Protein AF-A0A401TYD7-F1 (afdb_monomer_lite)

Secondary structure (DSSP, 8-state):
-TTTGGGTT--SEEEEETTEEEEE---SSPPTT-SS--SS----------PPP--

Sequence (55 aa):
RLAAPANAGFVSGRYDVDGMTLYVNNGTALWPGFAVRLGRPSELTRITLRVADDA

Radius of gyration: 14.95 Å; chains: 1; bounding box: 43×14×36 Å

Structure (mmCIF, N/CA/C/O backbone):
data_AF-A0A401TYD7-F1
#
_entry.id   AF-A0A401TYD7-F1
#
loop_
_atom_site.group_PDB
_atom_site.id
_atom_site.type_symbol
_atom_site.label_atom_id
_atom_site.label_alt_id
_atom_site.label_comp_id
_atom_site.label_asym_id
_atom_site.label_entity_id
_atom_site.label_seq_id
_atom_site.pdbx_PDB_ins_code
_atom_site.Cartn_x
_atom_site.Cartn_y
_atom_site.Cartn_z
_atom_site.occupancy
_atom_site.B_iso_or_equiv
_atom_site.auth_seq_id
_atom_site.auth_comp_id
_atom_site.auth_asym_id
_atom_site.auth_atom_id
_atom_site.pdbx_PDB_model_num
ATOM 1 N N . ARG A 1 1 ? 3.019 4.329 -12.410 1.00 71.06 1 ARG A N 1
ATOM 2 C CA . ARG A 1 1 ? 1.809 3.485 -12.578 1.00 71.06 1 ARG A CA 1
ATOM 3 C C . ARG A 1 1 ? 2.083 2.156 -13.295 1.00 71.06 1 ARG A C 1
ATOM 5 O O . ARG A 1 1 ? 1.167 1.359 -13.377 1.00 71.06 1 ARG A O 1
ATOM 12 N N . LEU A 1 2 ? 3.317 1.870 -13.735 1.00 84.44 2 LEU A N 1
ATOM 13 C CA . LEU A 1 2 ? 3.655 0.632 -14.457 1.00 84.44 2 LEU A CA 1
ATOM 14 C C . LEU A 1 2 ? 3.350 -0.653 -13.668 1.00 84.44 2 LEU A C 1
ATOM 16 O O . LEU A 1 2 ? 2.886 -1.620 -14.249 1.00 84.44 2 LEU A O 1
ATOM 20 N N . ALA A 1 3 ? 3.534 -0.637 -12.345 1.00 85.75 3 ALA A N 1
ATOM 21 C CA . ALA A 1 3 ? 3.212 -1.775 -11.480 1.00 85.75 3 ALA A CA 1
ATOM 22 C C . ALA A 1 3 ? 1.715 -1.903 -11.132 1.00 85.75 3 ALA A C 1
ATOM 24 O O . ALA A 1 3 ? 1.306 -2.909 -10.568 1.00 85.75 3 ALA A O 1
ATOM 25 N N . ALA A 1 4 ? 0.885 -0.898 -11.442 1.00 92.88 4 ALA A N 1
ATOM 26 C CA . ALA A 1 4 ? -0.512 -0.877 -11.007 1.00 92.88 4 ALA A CA 1
ATOM 27 C C . ALA A 1 4 ? -1.337 -2.062 -11.547 1.00 92.88 4 ALA A C 1
ATOM 29 O O . ALA A 1 4 ? -2.047 -2.661 -10.747 1.00 92.88 4 ALA A O 1
ATOM 30 N N . PRO A 1 5 ? -1.232 -2.468 -12.832 1.00 95.12 5 PRO A N 1
ATOM 31 C CA . PRO A 1 5 ? -1.998 -3.607 -13.343 1.00 95.12 5 PRO A CA 1
ATOM 32 C C . PRO A 1 5 ? -1.691 -4.923 -12.616 1.00 95.12 5 PRO A C 1
ATOM 34 O O . PRO A 1 5 ? -2.594 -5.721 -12.401 1.00 95.12 5 PRO A O 1
ATOM 37 N N . ALA A 1 6 ? -0.441 -5.122 -12.187 1.00 93.06 6 ALA A N 1
ATOM 38 C CA . ALA A 1 6 ? -0.033 -6.309 -11.435 1.00 93.06 6 ALA A CA 1
ATOM 39 C C . ALA A 1 6 ? -0.521 -6.299 -9.973 1.00 93.06 6 ALA A C 1
ATOM 41 O O . ALA A 1 6 ? -0.559 -7.346 -9.337 1.00 93.06 6 ALA A O 1
ATOM 42 N N . ASN A 1 7 ? -0.924 -5.133 -9.458 1.00 93.19 7 ASN A N 1
ATOM 43 C CA . ASN A 1 7 ? -1.335 -4.930 -8.068 1.00 93.19 7 ASN A CA 1
ATOM 44 C C . ASN A 1 7 ? -2.794 -4.455 -7.958 1.00 93.19 7 ASN A C 1
ATOM 46 O O . ASN A 1 7 ? -3.117 -3.637 -7.098 1.00 93.19 7 ASN A O 1
ATOM 50 N N . ALA A 1 8 ? -3.669 -4.899 -8.866 1.00 95.19 8 ALA A N 1
ATOM 51 C CA . ALA A 1 8 ? -5.092 -4.532 -8.878 1.00 95.19 8 ALA A CA 1
ATOM 52 C C . ALA A 1 8 ? -5.358 -3.005 -8.853 1.00 95.19 8 ALA A C 1
ATOM 54 O O . ALA A 1 8 ? -6.372 -2.537 -8.350 1.00 95.19 8 ALA A O 1
ATOM 55 N N . GLY A 1 9 ? -4.435 -2.209 -9.396 1.00 95.25 9 GLY A N 1
ATOM 56 C CA . GLY A 1 9 ? -4.493 -0.745 -9.412 1.00 95.25 9 GLY A CA 1
ATOM 57 C C . GLY A 1 9 ? -3.794 -0.051 -8.234 1.00 95.25 9 GLY A C 1
ATOM 58 O O . GLY A 1 9 ? -3.537 1.155 -8.311 1.00 95.25 9 GLY A O 1
ATOM 59 N N . PHE A 1 10 ? -3.418 -0.781 -7.182 1.00 96.19 10 PHE A N 1
ATOM 60 C CA . PHE A 1 10 ? -2.849 -0.229 -5.953 1.00 96.19 10 PHE A CA 1
ATOM 61 C C . PHE A 1 10 ? -1.317 -0.204 -5.996 1.00 96.19 10 PHE A C 1
ATOM 63 O O . PHE A 1 10 ? -0.661 -1.192 -6.308 1.00 96.19 10 PHE A O 1
ATOM 70 N N . VAL A 1 11 ? -0.703 0.941 -5.697 1.00 93.50 11 VAL A N 1
ATOM 71 C CA . VAL A 1 11 ? 0.763 1.092 -5.798 1.00 93.50 11 VAL A CA 1
ATOM 72 C C . VAL A 1 11 ? 1.354 1.740 -4.560 1.00 93.50 11 VAL A C 1
ATOM 74 O O . VAL A 1 11 ? 2.438 1.353 -4.140 1.00 93.50 11 VAL A O 1
ATOM 77 N N . SER A 1 12 ? 0.697 2.761 -4.010 1.00 93.62 12 SER A N 1
ATOM 78 C CA . SER A 1 12 ? 1.224 3.516 -2.876 1.00 93.62 12 SER A CA 1
ATOM 79 C C . SER A 1 12 ? 0.197 4.501 -2.340 1.00 93.62 12 SER A C 1
ATOM 81 O O . SER A 1 12 ? -0.518 5.127 -3.124 1.00 93.62 12 SER A O 1
ATOM 83 N N . GLY A 1 13 ? 0.207 4.699 -1.025 1.00 94.31 13 GLY A N 1
ATOM 84 C CA . GLY A 1 13 ? -0.637 5.666 -0.343 1.00 94.31 13 GLY A CA 1
ATOM 85 C C . GLY A 1 13 ? -1.979 5.075 0.067 1.00 94.31 13 GLY A C 1
ATOM 86 O O . GLY A 1 13 ? -2.127 3.862 0.215 1.00 94.31 13 GLY A O 1
ATOM 87 N N . ARG A 1 14 ? -2.946 5.958 0.305 1.00 96.62 14 ARG A N 1
ATOM 88 C CA . ARG A 1 14 ? -4.260 5.619 0.848 1.00 96.62 14 ARG A CA 1
ATOM 89 C C . ARG A 1 14 ? -5.288 5.465 -0.272 1.00 96.62 14 ARG A C 1
ATOM 91 O O . ARG A 1 14 ? -5.352 6.308 -1.162 1.00 96.62 14 ARG A O 1
ATOM 98 N N . TYR A 1 15 ? -6.110 4.433 -0.168 1.00 97.19 15 TYR A N 1
ATOM 99 C CA . TYR A 1 15 ? -7.228 4.149 -1.056 1.00 97.19 15 TYR A CA 1
ATOM 100 C C . TYR A 1 15 ? -8.494 3.918 -0.230 1.00 97.19 15 TYR A C 1
ATOM 102 O O . TYR A 1 15 ? -8.422 3.366 0.872 1.00 97.19 15 TYR A O 1
ATOM 110 N N . ASP A 1 16 ? -9.628 4.348 -0.776 1.00 97.19 16 ASP A N 1
ATOM 111 C CA . ASP A 1 16 ? -10.953 3.928 -0.323 1.00 97.19 16 ASP A CA 1
ATOM 112 C C . ASP A 1 16 ? -11.326 2.648 -1.077 1.00 97.19 16 ASP A C 1
ATOM 114 O O . ASP A 1 16 ? -11.219 2.603 -2.307 1.00 97.19 16 ASP A O 1
ATOM 118 N N . VAL A 1 17 ? -11.661 1.596 -0.336 1.00 97.00 17 VAL A N 1
ATOM 119 C CA . VAL A 1 17 ? -12.050 0.292 -0.877 1.00 97.00 17 VAL A CA 1
ATOM 120 C C . VAL A 1 17 ? -13.223 -0.209 -0.050 1.00 97.00 17 VAL A C 1
ATOM 122 O O . VAL A 1 17 ? -13.047 -0.536 1.122 1.00 97.00 17 VAL A O 1
ATOM 125 N N . ASP A 1 18 ? -14.411 -0.246 -0.651 1.00 96.12 18 ASP A N 1
ATOM 126 C CA . ASP A 1 18 ? -15.647 -0.738 -0.030 1.00 96.12 18 ASP A CA 1
ATOM 127 C C . ASP A 1 18 ? -15.943 -0.107 1.346 1.00 96.12 18 ASP A C 1
ATOM 129 O O . ASP A 1 18 ? -16.327 -0.785 2.298 1.00 96.12 18 ASP A O 1
ATOM 133 N N . GLY A 1 19 ? -15.720 1.208 1.477 1.00 95.56 19 GLY A N 1
ATOM 134 C CA . GLY A 1 19 ? -15.923 1.942 2.733 1.00 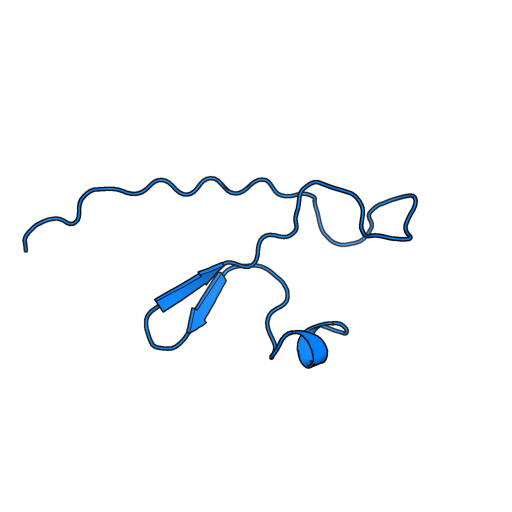95.56 19 GLY A CA 1
ATOM 135 C C . GLY A 1 19 ? -14.835 1.704 3.787 1.00 95.56 19 GLY A C 1
ATOM 136 O O . GLY A 1 19 ? -14.920 2.226 4.899 1.00 95.56 19 GLY A O 1
ATOM 137 N N . MET A 1 20 ? -13.792 0.942 3.452 1.00 94.94 20 MET A N 1
ATOM 138 C CA . MET A 1 20 ? -12.604 0.738 4.271 1.00 94.94 20 MET A CA 1
ATOM 139 C C . MET A 1 20 ? -11.401 1.491 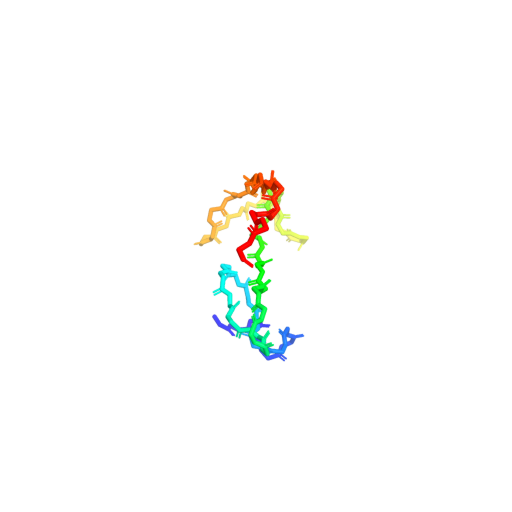3.708 1.00 94.94 20 MET A C 1
ATOM 141 O O . MET A 1 20 ? -11.347 1.918 2.556 1.00 94.94 20 MET A O 1
ATOM 145 N N . THR A 1 21 ? -10.379 1.634 4.548 1.00 95.88 21 THR A N 1
ATOM 146 C CA . THR A 1 21 ? -9.098 2.205 4.136 1.00 95.88 21 THR A CA 1
ATOM 147 C C . THR A 1 21 ? -8.089 1.114 3.824 1.00 95.88 21 THR A C 1
ATOM 149 O O . THR A 1 21 ? -7.646 0.411 4.730 1.00 95.88 21 THR A O 1
ATOM 152 N N . LEU A 1 22 ? -7.612 1.081 2.580 1.00 96.31 22 LEU A N 1
ATOM 153 C CA . LEU A 1 22 ? -6.391 0.369 2.214 1.00 96.31 22 LEU A CA 1
ATOM 154 C C . LEU A 1 22 ? -5.210 1.344 2.210 1.00 96.31 22 LEU A C 1
ATOM 156 O O . LEU A 1 22 ? -5.232 2.363 1.520 1.00 96.31 22 LEU A O 1
ATOM 160 N N . TYR A 1 23 ? -4.154 1.024 2.957 1.00 96.81 23 TYR A N 1
ATOM 161 C CA . TYR A 1 23 ? -2.910 1.787 2.940 1.00 96.81 23 TYR A CA 1
ATOM 162 C C . TYR A 1 23 ? -1.760 0.950 2.379 1.00 96.81 23 TYR A C 1
ATOM 164 O O . TYR A 1 23 ? -1.385 -0.067 2.960 1.00 96.81 23 TYR A O 1
ATOM 172 N N . VAL A 1 24 ? -1.176 1.395 1.266 1.00 95.50 24 VAL A N 1
ATOM 173 C CA . VAL A 1 24 ? -0.023 0.750 0.626 1.00 95.50 24 VAL A CA 1
ATOM 174 C C . VAL A 1 24 ? 1.242 1.535 0.964 1.00 95.50 24 VAL A C 1
ATOM 176 O O . VAL A 1 24 ? 1.537 2.569 0.361 1.00 95.50 24 VAL A O 1
ATOM 179 N N . ASN A 1 25 ? 1.987 1.041 1.951 1.00 94.38 25 ASN A N 1
ATOM 180 C CA . ASN A 1 25 ? 3.271 1.601 2.367 1.00 94.38 25 ASN A CA 1
ATOM 181 C C . ASN A 1 25 ? 4.349 1.373 1.291 1.00 94.38 25 ASN A C 1
ATOM 183 O O . ASN A 1 25 ? 4.402 0.321 0.657 1.00 94.38 25 ASN A O 1
ATOM 187 N N . ASN A 1 26 ? 5.245 2.347 1.102 1.00 92.50 26 ASN A N 1
ATOM 188 C CA . ASN A 1 26 ? 6.317 2.236 0.107 1.00 92.50 26 ASN A CA 1
ATOM 189 C C . ASN A 1 26 ? 7.516 1.366 0.555 1.00 92.50 26 ASN A C 1
ATOM 191 O O . ASN A 1 26 ? 8.480 1.221 -0.200 1.00 92.50 26 ASN A O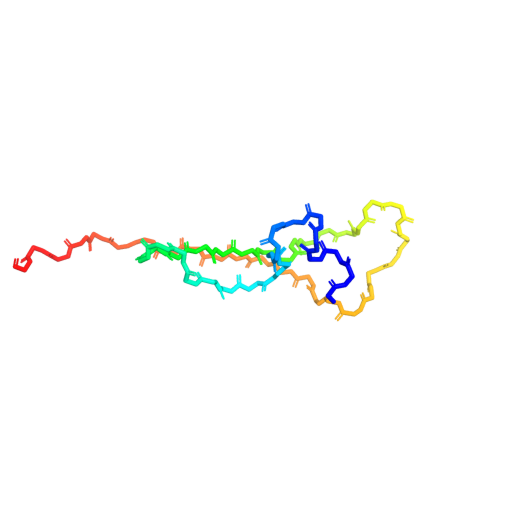 1
ATOM 195 N N . GLY A 1 27 ? 7.515 0.839 1.778 1.00 91.81 27 GLY A N 1
ATOM 196 C CA . GLY A 1 27 ? 8.622 0.110 2.394 1.00 91.81 27 GLY A CA 1
ATOM 197 C C . GLY A 1 27 ? 9.808 1.003 2.764 1.00 91.81 27 GLY A C 1
ATOM 198 O O . GLY A 1 27 ? 9.962 2.118 2.260 1.00 91.81 27 GLY A O 1
ATOM 199 N N . THR A 1 28 ? 10.701 0.488 3.606 1.00 91.25 28 THR A N 1
ATOM 200 C CA . THR A 1 28 ? 11.931 1.180 4.033 1.00 91.25 28 THR A CA 1
ATOM 201 C C . THR A 1 28 ? 13.182 0.732 3.275 1.00 91.25 28 THR A C 1
ATOM 203 O O . THR A 1 28 ? 14.124 1.513 3.146 1.00 91.25 28 THR A O 1
ATOM 206 N N . ALA A 1 29 ? 13.180 -0.494 2.748 1.00 85.38 29 ALA A N 1
ATOM 207 C CA . ALA A 1 29 ? 14.324 -1.123 2.093 1.00 85.38 29 ALA A CA 1
ATOM 208 C C . ALA A 1 29 ? 14.467 -0.754 0.601 1.00 85.38 29 ALA A C 1
ATOM 210 O O . ALA A 1 29 ? 13.625 -0.061 0.014 1.00 85.38 29 ALA A O 1
ATOM 211 N N . LEU A 1 30 ? 15.556 -1.239 -0.004 1.00 86.88 30 LEU A N 1
ATOM 212 C CA . LEU A 1 30 ? 15.752 -1.258 -1.454 1.00 86.88 30 LEU A CA 1
ATOM 213 C C . LEU A 1 30 ? 14.738 -2.199 -2.118 1.00 86.88 30 LEU A C 1
ATOM 215 O O . LEU A 1 30 ? 14.279 -3.170 -1.515 1.00 86.88 30 LEU A O 1
ATOM 219 N N . TRP A 1 31 ? 14.411 -1.929 -3.379 1.00 80.44 31 TRP A N 1
ATOM 220 C CA . TRP A 1 31 ? 13.643 -2.876 -4.181 1.00 80.44 31 TRP A CA 1
ATOM 221 C C . TRP A 1 31 ? 14.525 -4.074 -4.558 1.00 80.44 31 TRP A C 1
ATOM 223 O O . TRP A 1 31 ? 15.688 -3.862 -4.916 1.00 80.44 31 TRP A O 1
ATOM 233 N N . PRO A 1 32 ? 14.006 -5.317 -4.507 1.00 77.94 32 PRO A N 1
ATOM 234 C CA . PRO A 1 32 ? 14.756 -6.490 -4.942 1.00 77.94 32 PRO A CA 1
ATOM 235 C C . PRO A 1 32 ? 15.340 -6.284 -6.344 1.00 77.94 32 PRO A C 1
ATOM 237 O O . PRO A 1 32 ? 14.623 -5.903 -7.268 1.00 77.94 32 PRO A O 1
ATOM 240 N N . GLY A 1 33 ? 16.648 -6.505 -6.490 1.00 82.75 33 GLY A N 1
ATOM 241 C CA . GLY A 1 33 ? 17.362 -6.333 -7.760 1.00 82.75 33 GLY A CA 1
ATOM 242 C C . GLY A 1 33 ? 17.913 -4.928 -8.040 1.00 82.75 33 GLY A C 1
ATOM 243 O O . GLY A 1 33 ? 18.495 -4.729 -9.101 1.00 82.75 33 GLY A O 1
ATOM 244 N N . PHE A 1 34 ? 17.790 -3.966 -7.116 1.00 81.50 34 PHE A N 1
ATOM 245 C CA . PHE A 1 34 ? 18.335 -2.612 -7.282 1.00 81.50 34 PHE A CA 1
ATOM 246 C C . PHE A 1 34 ? 19.355 -2.261 -6.193 1.00 81.50 34 PHE A C 1
ATOM 248 O O . PHE A 1 34 ? 19.096 -2.442 -5.007 1.00 81.50 34 PHE A O 1
ATOM 255 N N . ALA A 1 35 ? 20.498 -1.694 -6.597 1.00 86.56 35 ALA A N 1
ATOM 256 C CA . ALA A 1 35 ? 21.545 -1.237 -5.675 1.00 86.56 35 ALA A CA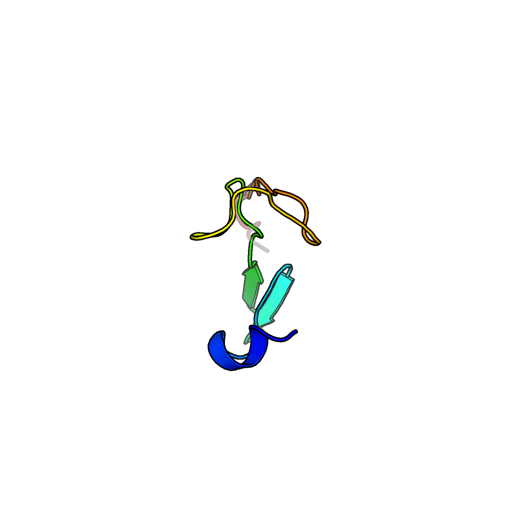 1
ATOM 257 C C . ALA A 1 35 ? 21.202 0.093 -4.974 1.00 86.56 35 ALA A C 1
ATOM 259 O O . ALA A 1 35 ? 21.740 0.396 -3.913 1.00 86.56 35 ALA A O 1
ATOM 260 N N . VAL A 1 36 ? 20.304 0.888 -5.566 1.00 85.00 36 VAL A N 1
ATOM 261 C CA . VAL A 1 36 ? 19.825 2.169 -5.031 1.00 85.00 36 VAL A CA 1
ATOM 262 C C . VAL A 1 36 ? 18.329 2.324 -5.289 1.00 85.00 36 VAL A C 1
ATOM 264 O O . VAL A 1 36 ? 17.793 1.800 -6.265 1.00 85.00 36 VAL A O 1
ATOM 267 N N . ARG A 1 37 ? 17.645 3.065 -4.415 1.00 85.88 37 ARG A N 1
ATOM 268 C CA . ARG A 1 37 ? 16.214 3.361 -4.537 1.00 85.88 37 ARG A CA 1
ATOM 269 C C . ARG A 1 37 ? 16.016 4.725 -5.186 1.00 85.88 37 ARG A C 1
ATOM 271 O O . ARG A 1 37 ? 16.503 5.726 -4.672 1.00 85.88 37 ARG A O 1
ATOM 278 N N . LEU A 1 38 ? 15.270 4.766 -6.289 1.00 83.56 38 LEU A N 1
ATOM 279 C CA . LEU A 1 38 ? 15.004 5.989 -7.050 1.00 83.56 38 LEU A CA 1
ATOM 280 C C . LEU A 1 38 ? 13.493 6.214 -7.212 1.00 83.56 38 LEU A C 1
ATOM 282 O O . LEU A 1 38 ? 12.716 5.278 -7.380 1.00 83.56 38 LEU A O 1
ATOM 286 N N . GLY A 1 39 ? 13.063 7.475 -7.167 1.00 85.69 39 GLY A N 1
ATOM 287 C CA . GLY A 1 39 ? 11.694 7.893 -7.492 1.00 85.69 39 GLY A CA 1
ATOM 288 C C . GLY A 1 39 ? 10.681 7.880 -6.338 1.00 85.69 39 GLY A C 1
ATOM 289 O O . GLY A 1 39 ? 9.914 8.833 -6.225 1.00 85.69 39 GLY A O 1
ATOM 290 N N . ARG A 1 40 ? 10.650 6.860 -5.466 1.00 88.06 40 ARG A N 1
ATOM 291 C CA . ARG A 1 40 ? 9.764 6.846 -4.276 1.00 88.06 40 ARG A CA 1
ATOM 292 C C . ARG A 1 40 ? 10.567 6.879 -2.975 1.00 88.06 40 ARG A C 1
ATOM 294 O O . ARG A 1 40 ? 11.400 5.994 -2.803 1.00 88.06 40 ARG A O 1
ATOM 301 N N . PRO A 1 41 ? 10.311 7.820 -2.045 1.00 89.94 41 PRO A N 1
ATOM 302 C CA . PRO A 1 41 ? 10.980 7.849 -0.742 1.00 89.94 41 PRO A CA 1
ATOM 303 C C . PRO A 1 41 ? 10.715 6.588 0.082 1.00 89.94 41 PRO A C 1
ATOM 305 O O . PRO A 1 41 ? 9.654 5.975 -0.058 1.00 89.94 41 PRO A O 1
ATOM 308 N N . SER A 1 42 ? 11.674 6.207 0.929 1.00 91.81 42 SER A N 1
ATOM 309 C CA . SER A 1 42 ? 11.469 5.190 1.966 1.00 91.81 42 SER A CA 1
ATOM 310 C C . SER A 1 42 ? 10.457 5.675 2.995 1.00 91.81 42 SER A C 1
ATOM 312 O O . SER A 1 42 ? 10.398 6.862 3.312 1.00 91.81 42 SER A O 1
ATOM 314 N N . GLU A 1 43 ? 9.663 4.751 3.523 1.00 94.44 43 GLU A N 1
ATOM 315 C CA . GLU A 1 43 ? 8.540 5.094 4.381 1.00 94.44 43 GLU A CA 1
ATOM 316 C C . GLU A 1 43 ? 8.358 4.068 5.502 1.00 94.44 43 GLU A C 1
ATOM 318 O O . GLU A 1 43 ? 8.233 2.873 5.239 1.00 94.44 43 GLU A O 1
ATOM 323 N N . LEU A 1 44 ? 8.277 4.550 6.744 1.00 94.00 44 LEU A N 1
ATOM 324 C CA . LEU A 1 44 ? 7.889 3.767 7.916 1.00 94.00 44 LEU A CA 1
ATOM 325 C C . LEU A 1 44 ? 6.556 4.307 8.450 1.00 94.00 44 LEU A C 1
ATOM 327 O O . LEU A 1 44 ? 6.510 5.371 9.067 1.00 94.00 44 LEU A O 1
ATOM 331 N N . THR A 1 45 ? 5.463 3.594 8.197 1.00 94.94 45 THR A N 1
ATOM 332 C CA . THR A 1 45 ? 4.129 4.027 8.633 1.00 94.94 45 THR A CA 1
ATOM 333 C C . THR A 1 45 ? 3.889 3.663 10.092 1.00 94.94 45 THR A C 1
ATOM 335 O O . THR A 1 45 ? 4.083 2.517 10.490 1.00 94.94 45 THR A O 1
ATOM 338 N N . ARG A 1 46 ? 3.386 4.616 10.883 1.00 95.44 46 ARG A N 1
ATOM 339 C CA . ARG A 1 46 ? 2.867 4.363 12.232 1.00 95.44 46 ARG A CA 1
ATOM 340 C C . ARG A 1 46 ? 1.349 4.475 12.223 1.00 95.44 46 ARG A C 1
ATOM 342 O O . ARG A 1 46 ? 0.819 5.561 11.999 1.00 95.44 46 ARG A O 1
ATOM 349 N N . ILE A 1 47 ? 0.666 3.373 12.517 1.00 94.44 47 ILE A N 1
ATOM 350 C CA . ILE A 1 47 ? -0.785 3.351 12.708 1.00 94.44 47 ILE A CA 1
ATOM 351 C C . ILE A 1 47 ? -1.054 3.379 14.212 1.00 94.44 47 ILE A C 1
ATOM 353 O O . ILE A 1 47 ? -0.693 2.451 14.931 1.00 94.44 47 ILE A O 1
ATOM 357 N N . THR A 1 48 ? -1.658 4.465 14.692 1.00 95.31 48 THR A N 1
ATOM 358 C CA . THR A 1 48 ? -2.132 4.574 16.075 1.00 95.31 48 THR A CA 1
ATOM 359 C C . THR A 1 48 ? -3.627 4.315 16.086 1.00 95.31 48 THR A C 1
ATOM 361 O O . THR A 1 48 ? -4.395 5.114 15.554 1.00 95.31 48 THR A O 1
ATOM 364 N N . LEU A 1 49 ? -4.028 3.202 16.689 1.00 93.06 49 LEU A N 1
ATOM 365 C CA . LEU A 1 49 ? -5.432 2.883 16.906 1.00 93.06 49 LEU A CA 1
ATOM 366 C C . LEU A 1 49 ? -5.909 3.548 18.199 1.00 93.06 49 LEU A C 1
ATOM 368 O O . LEU A 1 49 ? -5.153 3.662 19.166 1.00 93.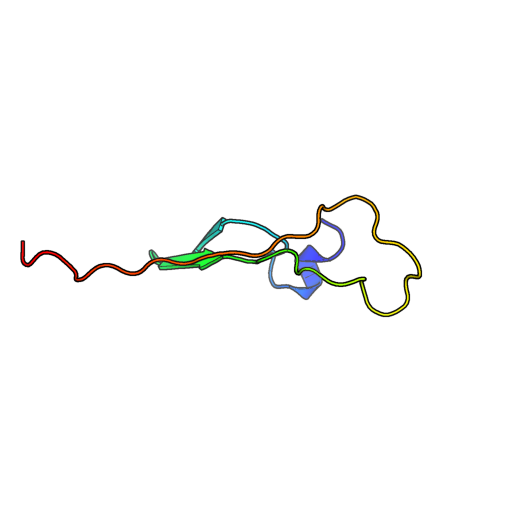06 49 LEU A O 1
ATOM 372 N N . ARG A 1 50 ? -7.159 3.999 18.199 1.00 92.44 50 ARG A N 1
ATOM 373 C CA . ARG A 1 50 ? -7.872 4.467 19.388 1.00 92.44 50 ARG A CA 1
ATOM 374 C C . ARG A 1 50 ? -9.087 3.571 19.575 1.00 92.44 50 ARG A C 1
ATOM 376 O O . ARG A 1 50 ? -9.537 2.950 18.613 1.00 92.44 50 ARG A O 1
ATOM 383 N N . VAL A 1 51 ? -9.581 3.496 20.804 1.00 94.69 51 VAL A N 1
ATOM 384 C CA . VAL A 1 51 ? -10.879 2.867 21.067 1.00 94.69 51 VAL A CA 1
ATOM 385 C C . VAL A 1 51 ? -11.935 3.645 20.277 1.00 94.69 51 VAL A C 1
ATOM 387 O O . VAL A 1 51 ? -11.805 4.861 20.128 1.00 94.69 51 VAL A O 1
ATOM 390 N N . ALA A 1 52 ? -12.906 2.940 19.700 1.00 87.75 52 ALA A N 1
ATOM 391 C CA . ALA A 1 52 ? -14.051 3.598 19.088 1.00 87.75 52 ALA A CA 1
ATOM 392 C C . ALA A 1 52 ? -14.877 4.251 20.201 1.00 87.75 52 ALA A C 1
ATOM 394 O O . ALA A 1 52 ? -15.113 3.616 21.227 1.00 87.75 52 ALA A O 1
ATOM 395 N N . ASP A 1 53 ? -15.275 5.506 20.017 1.00 86.88 53 ASP A N 1
ATOM 396 C CA . ASP A 1 53 ? -16.230 6.124 20.929 1.00 86.88 53 ASP A CA 1
ATOM 397 C C . ASP A 1 53 ? -17.590 5.440 20.723 1.00 86.88 53 ASP A C 1
ATOM 399 O O . ASP A 1 53 ? -18.036 5.278 19.582 1.00 86.88 53 ASP A O 1
ATOM 403 N N . ASP A 1 54 ? -18.233 5.026 21.814 1.00 77.19 54 ASP A N 1
ATOM 404 C CA . ASP A 1 54 ? -19.613 4.543 21.786 1.00 77.19 54 ASP A CA 1
ATOM 405 C C . 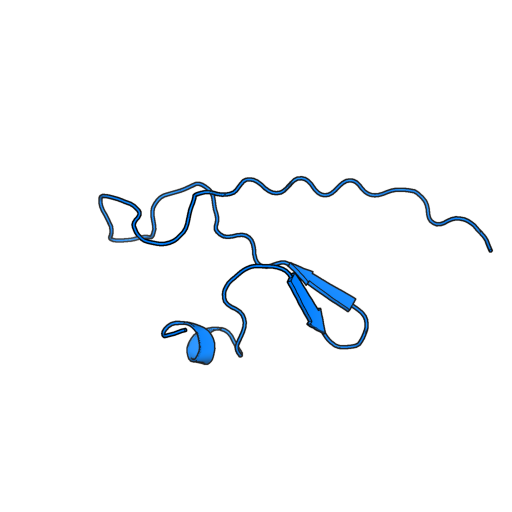ASP A 1 54 ? -20.526 5.759 21.537 1.00 77.19 54 ASP A C 1
ATOM 407 O O . ASP A 1 54 ? -20.839 6.508 22.465 1.00 77.19 54 ASP A O 1
ATOM 411 N N . ALA A 1 55 ? -20.872 6.009 20.272 1.00 58.19 55 ALA A N 1
ATOM 412 C CA . ALA A 1 55 ? -21.837 7.033 19.863 1.00 58.19 55 ALA A CA 1
ATOM 413 C C . ALA A 1 55 ? -23.271 6.487 19.860 1.00 58.19 55 ALA A C 1
ATOM 415 O O . ALA A 1 55 ? -23.472 5.359 19.350 1.00 58.19 55 ALA A O 1
#

Foldseek 3Di:
DVCCVVVVNDDAAWDQDPNDIDGDAPAQDDDPPDPDDPDDHHDDDDDDDDDDPPD

pLDDT: mean 90.23, std 7.32, range [58.19, 97.19]

Organism: Chiloscyllium punctatum (NCBI:txid137246)